Protein AF-A0AAD6WRF0-F1 (afdb_monomer)

Organism: NCBI:txid1745969

Nearest PDB structures (foldseek):
  1g73-assembly2_B  TM=2.962E-01  e=9.320E+00  Homo sapiens
  1qqe-assembly1_A  TM=2.814E-01  e=9.849E+00  Saccharomyces cerevisiae

Sequence (104 aa):
DDVIVLSETSAVLDVLFQYMYRQQQPNLQLVEFLVFAGLAEAAEKYVVYSALPAVMFRVMRYLASHPLQVLDYAARHSHKELANEAARSTLGLMLAEAVKNLSP

Solvent-accessible surface area (backbone atoms only — not comparable to full-atom values): 6019 Å² total; per-residue (Å²): 136,83,87,80,85,72,93,68,53,69,72,22,48,58,56,51,48,30,51,72,45,102,59,75,69,75,68,65,90,78,47,53,68,70,46,44,52,48,31,47,54,50,28,62,76,68,60,38,72,75,38,43,66,63,44,50,58,52,49,60,67,36,34,87,82,40,13,61,64,39,21,54,52,20,57,77,72,66,36,58,70,56,21,55,51,16,49,54,47,38,53,52,51,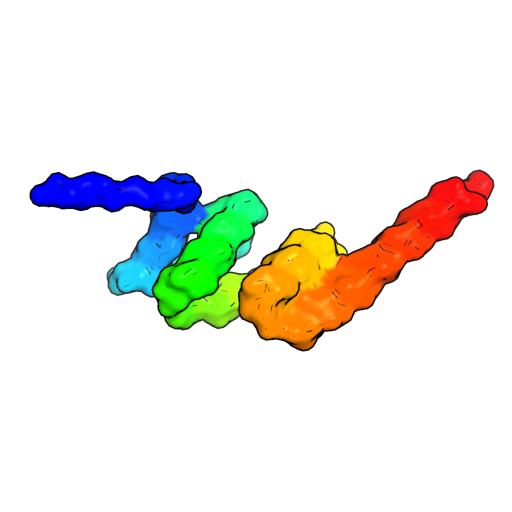54,50,53,52,51,53,58,73,70,53,132

Mean predicted aligned error: 4.11 Å

Foldseek 3Di:
DDDDDDPADPLLVVLLVLQVDPHDHDDCVPPDPVSLLSVQVVCLVVVSVSCNVVSVVVLLVCLQVCLVSSLVSCVVSVVVVSNVSSVVNVVVVVVVVVVVVVDD

Secondary structure (DSSP, 8-state):
---PPPSS-HHHHHHHHHHHSSSPPP-GGGS-HHHHHHHHHHHHHTT-TTTHHHHHHHHHHHTTT-HHHHHHHHHHTT-HHHHHHHHHHHHHHHHHHHHHHH--

Radius of gyration: 16.54 Å; Cα contacts (8 Å, |Δi|>4): 79; chains: 1; bounding box: 52×26×46 Å

Structure (mmCIF, N/CA/C/O backbone):
data_AF-A0AAD6WRF0-F1
#
_entry.id   AF-A0AAD6WRF0-F1
#
loop_
_atom_site.group_PDB
_atom_site.id
_atom_site.type_symbol
_atom_site.label_atom_id
_atom_site.label_alt_id
_atom_site.label_comp_id
_atom_site.label_asym_id
_atom_site.label_entity_id
_atom_site.label_seq_id
_atom_site.pdbx_PDB_ins_code
_atom_site.Cartn_x
_atom_site.Cartn_y
_atom_site.Cartn_z
_atom_site.occupancy
_atom_site.B_iso_or_equiv
_atom_site.auth_seq_id
_atom_site.auth_comp_id
_atom_site.auth_asym_id
_atom_site.auth_atom_id
_atom_site.pdbx_PDB_model_num
ATOM 1 N N . ASP A 1 1 ? -29.273 -5.614 15.390 1.00 65.19 1 ASP A N 1
ATOM 2 C CA . ASP A 1 1 ? -27.868 -5.861 15.038 1.00 65.19 1 ASP A CA 1
ATOM 3 C C . ASP A 1 1 ? -27.791 -6.475 13.664 1.00 65.19 1 ASP A C 1
ATOM 5 O O . ASP A 1 1 ? -28.137 -7.638 13.497 1.00 65.19 1 ASP A O 1
ATOM 9 N N . ASP A 1 2 ? -27.392 -5.665 12.689 1.00 83.31 2 ASP A N 1
ATOM 10 C CA . ASP A 1 2 ? -27.092 -6.142 11.344 1.00 83.31 2 ASP A CA 1
ATOM 11 C C . ASP A 1 2 ? -25.607 -6.506 11.286 1.00 83.31 2 ASP A C 1
ATOM 13 O O . ASP A 1 2 ? -24.739 -5.691 11.607 1.00 83.31 2 ASP A O 1
ATOM 17 N N . VAL A 1 3 ? -25.307 -7.750 10.911 1.00 87.31 3 VAL A N 1
ATOM 18 C CA . VAL A 1 3 ? -23.926 -8.209 10.731 1.00 87.31 3 VAL A CA 1
ATOM 19 C C . VAL A 1 3 ? -23.401 -7.650 9.412 1.00 87.31 3 VAL A C 1
ATOM 21 O O . VAL A 1 3 ? -23.862 -8.042 8.340 1.00 87.31 3 VAL A O 1
ATOM 24 N N . ILE A 1 4 ? -22.422 -6.748 9.483 1.00 87.00 4 ILE A N 1
ATOM 25 C CA . ILE A 1 4 ? -21.733 -6.219 8.302 1.00 87.00 4 ILE A CA 1
ATOM 26 C C . ILE A 1 4 ? -20.537 -7.120 7.987 1.00 87.00 4 ILE A C 1
ATOM 28 O O . ILE A 1 4 ? -19.631 -7.274 8.806 1.00 87.00 4 ILE A O 1
ATOM 32 N N . VAL A 1 5 ? -20.526 -7.700 6.787 1.00 90.69 5 VAL A N 1
ATOM 33 C CA . VAL A 1 5 ? -19.398 -8.493 6.285 1.00 90.69 5 VAL A CA 1
ATOM 34 C C . VAL A 1 5 ? -18.400 -7.565 5.600 1.00 90.69 5 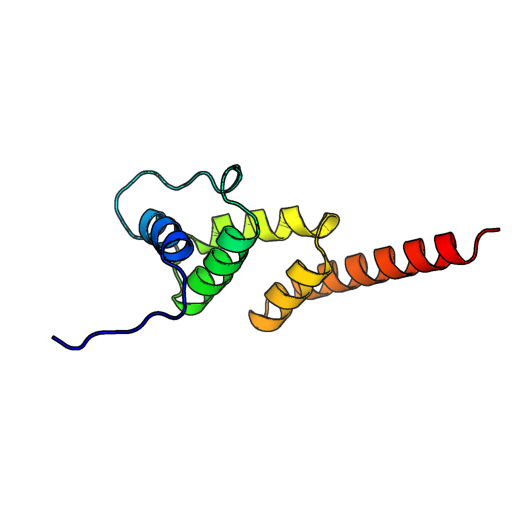VAL A C 1
ATOM 36 O O . VAL A 1 5 ? -18.747 -6.864 4.649 1.00 90.69 5 VAL A O 1
ATOM 39 N N . LEU A 1 6 ? -17.158 -7.574 6.078 1.00 93.88 6 LEU A N 1
ATOM 40 C CA . LEU A 1 6 ? -16.048 -6.839 5.478 1.00 93.88 6 LEU A CA 1
ATOM 41 C C . LEU A 1 6 ? -15.261 -7.757 4.539 1.00 93.88 6 LEU A C 1
ATOM 43 O O . LEU A 1 6 ? -15.074 -8.939 4.822 1.00 93.88 6 LEU A O 1
ATOM 47 N N . SER A 1 7 ? -14.821 -7.211 3.406 1.00 94.69 7 SER A N 1
ATOM 48 C CA . SER A 1 7 ? -14.016 -7.936 2.414 1.00 94.69 7 SER A CA 1
ATOM 49 C C . SER A 1 7 ? -12.551 -8.072 2.830 1.00 94.69 7 SER A C 1
ATOM 51 O O . SER A 1 7 ? -11.822 -8.900 2.291 1.00 94.69 7 SER A O 1
ATOM 53 N N . GLU A 1 8 ? -12.105 -7.223 3.751 1.00 97.56 8 GLU A N 1
ATOM 54 C CA . GLU A 1 8 ? -10.738 -7.193 4.241 1.00 97.56 8 GLU A CA 1
ATOM 55 C C . GLU A 1 8 ? -10.484 -8.316 5.258 1.00 97.56 8 GLU A C 1
ATOM 57 O O . GLU A 1 8 ? -11.356 -8.695 6.039 1.00 97.56 8 GLU A O 1
ATOM 62 N N . THR A 1 9 ? -9.256 -8.836 5.279 1.00 97.81 9 THR A N 1
ATOM 63 C CA . THR A 1 9 ? -8.844 -9.806 6.304 1.00 97.81 9 THR A CA 1
ATOM 64 C C . THR A 1 9 ? -8.725 -9.136 7.673 1.00 97.81 9 THR A C 1
ATOM 66 O O . THR A 1 9 ? -8.489 -7.929 7.761 1.00 97.81 9 THR A O 1
ATOM 69 N N . SER A 1 10 ? -8.805 -9.922 8.753 1.00 97.25 10 SER A N 1
ATOM 70 C CA . SER A 1 10 ? -8.611 -9.397 10.112 1.00 97.25 10 SER A CA 1
ATOM 71 C C . SER A 1 10 ? -7.269 -8.678 10.261 1.00 97.25 10 SER A C 1
ATOM 73 O O . SER A 1 10 ? -7.236 -7.570 10.772 1.00 97.25 10 SER A O 1
ATOM 75 N N . ALA A 1 11 ? -6.186 -9.234 9.707 1.00 98.19 11 ALA A N 1
ATOM 76 C CA . ALA A 1 11 ? -4.859 -8.622 9.764 1.00 98.19 11 ALA A CA 1
ATOM 77 C C . ALA A 1 11 ? -4.802 -7.236 9.093 1.00 98.19 11 ALA A C 1
ATOM 79 O O . ALA A 1 11 ? -4.120 -6.340 9.582 1.00 98.19 11 ALA A O 1
ATOM 80 N N . VAL A 1 12 ? -5.525 -7.037 7.984 1.00 98.50 12 VAL A N 1
ATOM 81 C CA . VAL A 1 12 ? -5.634 -5.721 7.329 1.00 98.50 12 VAL A CA 1
ATOM 82 C C . VAL A 1 12 ? -6.398 -4.742 8.220 1.00 98.50 12 VAL A C 1
ATOM 84 O O . VAL A 1 12 ? -5.949 -3.612 8.428 1.00 98.50 12 VAL A O 1
ATOM 87 N N . LEU A 1 13 ? -7.533 -5.183 8.766 1.00 97.94 13 LEU A N 1
ATOM 88 C CA . LEU A 1 13 ?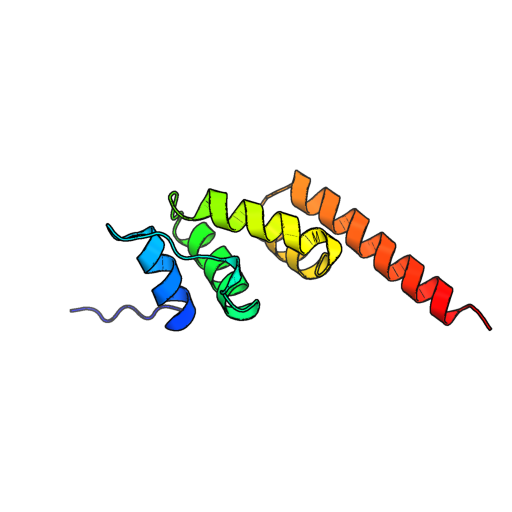 -8.379 -4.363 9.630 1.00 97.94 13 LEU A CA 1
ATOM 89 C C . LEU A 1 13 ? -7.670 -3.983 10.932 1.00 97.94 13 LEU A C 1
ATOM 91 O O . LEU A 1 13 ? -7.764 -2.834 11.350 1.00 97.94 13 LEU A O 1
ATOM 95 N N . ASP A 1 14 ? -6.888 -4.887 11.519 1.00 97.44 14 ASP A N 1
ATOM 96 C CA . ASP A 1 14 ? -6.109 -4.631 12.733 1.00 97.44 14 ASP A CA 1
ATOM 97 C C . ASP A 1 14 ? -5.111 -3.483 12.539 1.00 97.44 14 ASP A C 1
ATOM 99 O O . ASP A 1 14 ? -4.914 -2.657 13.435 1.00 97.44 14 ASP A O 1
ATOM 103 N N . VAL A 1 15 ? -4.486 -3.386 11.360 1.00 98.25 15 VAL A N 1
ATOM 104 C CA . VAL A 1 15 ? -3.574 -2.278 11.043 1.00 98.25 15 VAL A CA 1
ATOM 105 C C . VAL A 1 15 ? -4.354 -1.001 10.726 1.00 98.25 15 VAL A C 1
ATOM 107 O O . VAL A 1 15 ? -3.983 0.072 11.202 1.00 98.25 15 VAL A O 1
ATOM 110 N N . LEU A 1 16 ? -5.460 -1.090 9.981 1.00 98.19 16 LEU A N 1
ATOM 111 C CA . LEU A 1 16 ? -6.304 0.068 9.667 1.00 98.19 16 LEU A CA 1
ATOM 112 C C . LEU A 1 16 ? -6.873 0.710 10.942 1.00 98.19 16 LEU A C 1
ATOM 114 O O . LEU A 1 16 ? -6.841 1.928 11.109 1.00 98.19 16 LEU A O 1
ATOM 118 N N . PHE A 1 17 ? -7.328 -0.108 11.888 1.00 97.00 17 PHE A N 1
ATOM 119 C CA . PHE A 1 17 ? -7.852 0.343 13.172 1.00 97.00 17 PHE A CA 1
ATOM 120 C C . PHE A 1 17 ? -6.785 0.988 14.063 1.00 97.00 17 PHE A C 1
ATOM 122 O O . PHE A 1 17 ? -7.108 1.887 14.843 1.00 97.00 17 PHE A O 1
ATOM 129 N N . GLN A 1 18 ? -5.505 0.637 13.909 1.00 97.56 18 GLN A N 1
ATOM 130 C CA . GLN A 1 18 ? -4.413 1.384 14.546 1.00 97.56 18 GLN A CA 1
ATOM 131 C C . GLN A 1 18 ? -4.322 2.836 14.081 1.00 97.56 18 GLN A C 1
ATOM 133 O O . GLN A 1 18 ? -4.037 3.708 14.899 1.00 97.56 18 GLN A O 1
ATOM 138 N N . TYR A 1 19 ? -4.685 3.118 12.830 1.00 97.56 19 TYR A N 1
ATOM 139 C CA . TYR A 1 19 ? -4.785 4.487 12.328 1.00 97.56 19 TYR A CA 1
ATOM 140 C C . TYR A 1 19 ? -6.045 5.233 12.778 1.00 97.56 19 TYR A C 1
ATOM 142 O O . TYR A 1 19 ? -6.027 6.466 12.834 1.00 97.56 19 TYR A O 1
ATOM 150 N N . MET A 1 20 ? -7.135 4.521 13.073 1.00 96.56 20 MET A N 1
ATOM 151 C CA . MET A 1 20 ? -8.437 5.122 13.398 1.00 96.56 20 MET A CA 1
ATOM 152 C C . MET A 1 20 ? -8.620 5.406 14.893 1.00 96.56 20 MET A C 1
ATOM 154 O O . MET A 1 20 ? -9.324 6.347 15.262 1.00 96.56 20 MET A O 1
ATOM 158 N N . TYR A 1 21 ? -7.997 4.610 15.762 1.00 96.12 21 TYR A N 1
ATOM 159 C CA . TYR A 1 21 ? -8.106 4.773 17.209 1.00 96.12 21 TYR A CA 1
ATOM 160 C C . TYR A 1 21 ? -6.992 5.646 17.796 1.00 96.12 21 TYR A C 1
ATOM 162 O O . TYR A 1 21 ? -5.949 5.877 17.188 1.00 96.12 21 TYR A O 1
ATOM 170 N N . ARG A 1 22 ? -7.208 6.136 19.025 1.00 94.12 22 ARG A N 1
ATOM 171 C CA . ARG A 1 22 ? -6.221 6.928 19.778 1.00 94.12 22 ARG A CA 1
ATOM 172 C C . ARG A 1 22 ? -5.124 6.035 20.353 1.00 94.12 22 ARG A C 1
ATOM 174 O O . ARG A 1 22 ? -5.071 5.802 21.557 1.00 94.12 22 ARG A O 1
ATOM 181 N N . GLN A 1 23 ? -4.262 5.542 19.480 1.00 93.50 23 GLN A N 1
ATOM 182 C CA . GLN A 1 23 ? -3.117 4.722 19.844 1.00 93.50 23 GLN A CA 1
ATOM 183 C C . GLN A 1 23 ? -1.889 5.073 19.007 1.00 93.50 23 GLN A C 1
ATOM 185 O O . GLN A 1 23 ? -1.932 5.944 18.134 1.00 93.50 23 GLN A O 1
ATOM 190 N N . GLN A 1 24 ? -0.767 4.430 19.323 1.00 93.69 24 GLN A N 1
ATOM 191 C CA . GLN A 1 24 ? 0.454 4.594 18.552 1.00 93.69 24 GLN A CA 1
ATOM 192 C C . GLN A 1 24 ? 0.251 4.062 17.130 1.00 93.69 24 GLN A C 1
ATOM 194 O O . GLN A 1 24 ? -0.291 2.977 16.934 1.00 93.69 24 GLN A O 1
ATOM 199 N N . GLN A 1 25 ? 0.715 4.835 16.149 1.00 94.44 25 GLN A N 1
ATOM 200 C CA . GLN A 1 25 ? 0.631 4.455 14.745 1.00 94.44 25 GLN A CA 1
ATOM 201 C C . GLN A 1 25 ? 1.541 3.255 14.442 1.00 94.44 25 GLN A C 1
ATOM 203 O O . GLN A 1 25 ? 2.655 3.187 14.980 1.00 94.44 25 GLN A O 1
ATOM 208 N N . PRO A 1 26 ? 1.105 2.321 13.579 1.00 96.31 26 PRO A N 1
ATOM 209 C CA . PRO A 1 26 ? 1.855 1.110 13.304 1.00 96.31 26 PRO A CA 1
ATOM 210 C C . PRO A 1 26 ? 3.136 1.435 12.535 1.00 96.31 26 PRO A C 1
ATOM 212 O O . PRO A 1 26 ? 3.178 2.314 11.669 1.00 96.31 26 PRO A O 1
ATOM 215 N N . ASN A 1 27 ? 4.197 0.675 12.800 1.00 95.69 27 ASN A N 1
ATOM 216 C CA . ASN A 1 27 ? 5.384 0.731 11.961 1.00 95.69 27 ASN A CA 1
ATOM 217 C C . ASN A 1 27 ? 5.146 -0.080 10.688 1.00 95.69 27 ASN A C 1
ATOM 219 O O . ASN A 1 27 ? 5.342 -1.297 10.674 1.00 95.69 27 ASN A O 1
ATOM 223 N N . LEU A 1 28 ? 4.786 0.607 9.601 1.00 96.25 28 LEU A N 1
ATOM 224 C CA . LEU A 1 28 ? 4.512 -0.063 8.335 1.00 96.25 28 LEU A CA 1
ATOM 225 C C . LEU A 1 28 ? 5.700 -0.886 7.825 1.00 96.25 28 LEU A C 1
ATOM 227 O O . LEU A 1 28 ? 5.454 -1.862 7.137 1.00 96.25 28 LEU A O 1
ATOM 231 N N . GLN A 1 29 ? 6.956 -0.583 8.195 1.00 93.69 29 GLN A N 1
ATOM 232 C CA . GLN A 1 29 ? 8.137 -1.384 7.814 1.00 93.69 29 GLN A CA 1
ATOM 233 C C . GLN A 1 29 ? 8.064 -2.847 8.234 1.00 93.69 29 GLN A C 1
ATOM 235 O O . GLN A 1 29 ? 8.612 -3.690 7.530 1.00 93.69 29 GLN A O 1
ATOM 240 N N . LEU A 1 30 ? 7.343 -3.139 9.313 1.00 95.56 30 LEU A N 1
ATOM 241 C CA . LEU A 1 30 ? 7.166 -4.486 9.843 1.00 95.56 30 LEU A CA 1
ATOM 242 C C . LEU A 1 30 ? 5.925 -5.192 9.279 1.00 95.56 30 LEU A C 1
ATOM 244 O O . LEU A 1 30 ? 5.698 -6.357 9.583 1.00 95.56 30 LEU A O 1
ATOM 248 N N . VAL A 1 31 ? 5.117 -4.498 8.473 1.00 96.69 31 VAL A N 1
ATOM 249 C CA . VAL A 1 31 ? 3.909 -5.062 7.869 1.00 96.69 31 VAL A CA 1
ATOM 250 C C . VAL A 1 31 ? 4.288 -5.804 6.591 1.00 96.69 31 VAL A C 1
ATOM 252 O O . VAL A 1 31 ? 4.888 -5.224 5.675 1.00 96.69 31 VAL A O 1
ATOM 255 N N . GLU A 1 32 ? 3.918 -7.083 6.534 1.00 95.50 32 GLU A N 1
ATOM 256 C CA . GLU A 1 32 ? 4.108 -7.936 5.362 1.00 95.50 32 GLU A CA 1
ATOM 257 C C . GLU A 1 32 ? 3.440 -7.345 4.118 1.00 95.50 32 GLU A C 1
ATOM 259 O O . GLU A 1 32 ? 2.407 -6.680 4.198 1.00 95.50 32 GLU A O 1
ATOM 264 N N . PHE A 1 33 ? 4.015 -7.618 2.946 1.00 92.62 33 PHE A N 1
ATOM 265 C CA . PHE A 1 33 ? 3.586 -6.999 1.692 1.00 92.62 33 PHE A CA 1
ATOM 266 C C . PHE A 1 33 ? 2.092 -7.197 1.393 1.00 92.62 33 PHE A C 1
ATOM 268 O O . PHE A 1 33 ? 1.417 -6.232 1.050 1.00 92.62 33 PHE A O 1
ATOM 275 N N . LEU A 1 34 ? 1.556 -8.413 1.565 1.00 94.69 34 LEU A N 1
ATOM 276 C CA . LEU A 1 34 ? 0.143 -8.699 1.277 1.00 94.69 34 LEU A CA 1
ATOM 277 C C . LEU A 1 34 ? -0.808 -7.971 2.236 1.00 94.69 34 LEU A C 1
ATOM 279 O O . LEU A 1 34 ? -1.828 -7.436 1.803 1.00 94.69 34 LEU A O 1
ATOM 283 N N . VAL A 1 35 ? -0.453 -7.895 3.522 1.00 97.94 35 VAL A N 1
ATOM 284 C CA . VAL A 1 35 ? -1.225 -7.134 4.517 1.00 97.94 35 VAL A CA 1
ATOM 285 C C . VAL A 1 35 ? -1.150 -5.642 4.206 1.00 97.94 35 VAL A C 1
ATOM 287 O O . VAL A 1 35 ? -2.162 -4.950 4.252 1.00 97.94 35 VAL A O 1
ATOM 290 N N .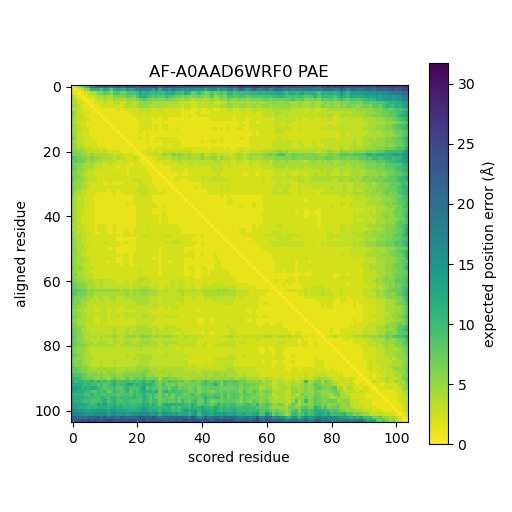 PHE A 1 36 ? 0.027 -5.142 3.827 1.00 97.69 36 PHE A N 1
ATOM 291 C CA . PHE A 1 36 ? 0.202 -3.750 3.432 1.00 97.69 36 PHE A CA 1
ATOM 292 C C . PHE A 1 36 ? -0.598 -3.395 2.171 1.00 97.69 36 PHE A C 1
ATOM 294 O O . PHE A 1 36 ? -1.226 -2.341 2.139 1.00 97.69 36 PHE A O 1
ATOM 301 N N . ALA A 1 37 ? -0.612 -4.260 1.155 1.00 96.00 37 ALA A N 1
ATOM 302 C CA . ALA A 1 37 ? -1.404 -4.044 -0.052 1.00 96.00 37 ALA A CA 1
ATOM 303 C C . ALA A 1 37 ? -2.899 -3.948 0.289 1.00 96.00 37 ALA A C 1
ATOM 305 O O . ALA A 1 37 ? -3.557 -2.993 -0.111 1.00 96.00 37 ALA A O 1
ATOM 306 N N . GLY A 1 38 ? -3.415 -4.869 1.111 1.00 97.75 38 GLY A N 1
ATOM 307 C CA . GLY A 1 38 ? -4.796 -4.804 1.594 1.00 97.75 38 GLY A CA 1
ATOM 308 C C . GLY A 1 38 ? -5.086 -3.562 2.446 1.00 97.75 38 GLY A C 1
ATOM 309 O O . GLY A 1 38 ? -6.149 -2.962 2.310 1.00 97.75 38 GLY A O 1
ATOM 310 N N . LEU A 1 39 ? -4.136 -3.132 3.282 1.00 98.31 39 LEU A N 1
ATOM 311 C CA . LEU A 1 39 ? -4.238 -1.880 4.037 1.00 98.31 39 LEU A CA 1
ATOM 312 C C . LEU A 1 39 ? -4.332 -0.673 3.106 1.00 98.31 39 LEU A C 1
ATOM 314 O O . LEU A 1 39 ? -5.136 0.216 3.367 1.00 98.31 39 LEU A O 1
ATOM 318 N N . ALA A 1 40 ? -3.522 -0.630 2.048 1.00 97.88 40 ALA A N 1
ATOM 319 C CA . ALA A 1 40 ? -3.531 0.471 1.099 1.00 97.88 40 ALA A CA 1
ATOM 320 C C . ALA A 1 40 ? -4.892 0.586 0.399 1.00 97.88 40 ALA A C 1
ATOM 322 O O . ALA A 1 40 ? -5.476 1.666 0.365 1.00 97.88 40 ALA A O 1
ATOM 323 N N . GLU A 1 41 ? -5.445 -0.545 -0.046 1.00 97.94 41 GLU A N 1
ATOM 324 C CA . GLU A 1 41 ? -6.801 -0.620 -0.599 1.00 97.94 41 GLU A CA 1
ATOM 325 C C . GLU A 1 41 ? -7.867 -0.143 0.386 1.00 97.94 41 GLU A C 1
ATOM 327 O O . GLU A 1 41 ? -8.730 0.662 0.038 1.00 97.94 41 GLU A O 1
ATOM 332 N N . ALA A 1 42 ? -7.806 -0.619 1.629 1.00 98.06 42 ALA A N 1
ATOM 333 C CA . ALA A 1 42 ? -8.784 -0.271 2.649 1.00 98.06 42 ALA A CA 1
ATOM 334 C C . ALA A 1 42 ? -8.695 1.212 3.050 1.00 98.06 42 ALA A C 1
ATOM 336 O O . ALA A 1 42 ? -9.723 1.859 3.252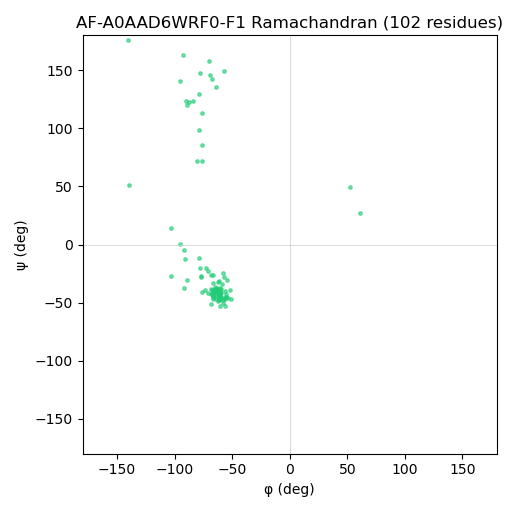 1.00 98.06 42 ALA A O 1
ATOM 337 N N . ALA A 1 43 ? -7.483 1.765 3.141 1.00 98.12 43 ALA A N 1
ATOM 338 C CA . ALA A 1 43 ? -7.257 3.167 3.477 1.00 98.12 43 ALA A CA 1
ATOM 339 C C . ALA A 1 43 ? -7.839 4.111 2.416 1.00 98.12 43 ALA A C 1
ATOM 341 O O . ALA A 1 43 ? -8.441 5.117 2.786 1.00 98.12 43 ALA A O 1
ATOM 342 N N . GLU A 1 44 ? -7.709 3.771 1.132 1.00 97.56 44 GLU A N 1
ATOM 343 C CA . GLU A 1 44 ? -8.340 4.495 0.020 1.00 97.56 44 GLU A CA 1
ATOM 344 C C . GLU A 1 44 ? -9.864 4.317 0.037 1.00 97.56 44 GLU A C 1
ATOM 346 O O . GLU A 1 44 ? -10.605 5.300 0.067 1.00 97.56 44 GLU A O 1
ATOM 351 N N . LYS A 1 45 ? -10.349 3.068 0.108 1.00 96.19 45 LYS A N 1
ATOM 352 C CA . LYS A 1 45 ? -11.784 2.725 0.097 1.00 96.19 45 LYS A CA 1
ATOM 353 C C . LYS A 1 45 ? -12.571 3.437 1.195 1.00 96.19 45 LYS A C 1
ATOM 355 O O . LYS A 1 45 ? -13.666 3.937 0.942 1.00 96.19 45 LYS A O 1
ATOM 360 N N . TYR A 1 46 ? -12.036 3.453 2.413 1.00 96.19 46 TYR A N 1
ATOM 361 C CA . TYR A 1 46 ? -12.684 4.064 3.576 1.00 96.19 46 TYR A CA 1
ATOM 362 C C . TYR A 1 46 ? -12.214 5.498 3.843 1.00 96.19 46 TYR A C 1
ATOM 364 O O . TYR A 1 46 ? -12.679 6.121 4.795 1.00 96.19 46 TYR A O 1
ATOM 372 N N . VAL A 1 47 ? -11.307 6.025 3.014 1.00 96.75 47 VAL A N 1
ATOM 373 C CA . VAL A 1 47 ? -10.751 7.380 3.122 1.00 96.75 47 VAL A CA 1
ATOM 374 C C . VAL A 1 47 ? -10.206 7.659 4.531 1.00 96.75 47 VAL A C 1
ATOM 376 O O . VAL A 1 47 ? -10.511 8.665 5.177 1.00 96.75 47 VAL A O 1
ATOM 379 N N . VAL A 1 48 ? -9.387 6.739 5.047 1.00 97.69 48 VAL A N 1
ATOM 380 C CA . VAL A 1 48 ? -8.774 6.873 6.377 1.00 97.69 48 VAL A CA 1
ATOM 381 C C . VAL A 1 48 ? -7.626 7.877 6.291 1.00 97.69 48 VAL A C 1
ATOM 383 O O . VAL A 1 48 ? -6.465 7.518 6.097 1.00 97.69 48 VAL A O 1
ATOM 386 N N . TYR A 1 49 ? -7.954 9.163 6.436 1.00 96.69 49 TYR A N 1
ATOM 387 C CA . TYR A 1 49 ? -7.015 10.278 6.260 1.00 96.69 49 TYR A CA 1
ATOM 388 C C . TYR A 1 49 ? -5.745 10.181 7.113 1.00 96.69 49 TYR A C 1
ATOM 390 O O . TYR A 1 49 ? -4.689 10.640 6.685 1.00 96.69 49 TYR A O 1
ATOM 398 N N . SER A 1 50 ? -5.819 9.570 8.298 1.00 96.75 50 SER A N 1
ATOM 399 C CA . SER A 1 50 ? -4.647 9.344 9.150 1.00 96.75 50 SER A CA 1
ATOM 400 C C . SER A 1 50 ? -3.665 8.319 8.568 1.00 96.75 50 SER A C 1
ATOM 402 O O . SER A 1 50 ? -2.473 8.399 8.861 1.00 96.75 50 SER A O 1
ATOM 404 N N . ALA A 1 51 ? -4.135 7.386 7.733 1.00 97.75 51 ALA A N 1
ATOM 405 C CA . ALA A 1 51 ? -3.330 6.334 7.114 1.00 97.75 51 ALA A CA 1
ATOM 406 C C . ALA A 1 51 ? -2.763 6.733 5.747 1.00 97.75 51 ALA A C 1
ATOM 408 O O . ALA A 1 51 ? -1.619 6.388 5.437 1.00 97.75 51 ALA A O 1
ATOM 409 N N . LEU A 1 52 ? -3.537 7.471 4.942 1.00 97.38 52 LEU A N 1
ATOM 410 C CA . LEU A 1 52 ? -3.227 7.745 3.532 1.00 97.38 52 LEU A CA 1
ATOM 411 C C . LEU A 1 52 ? -1.801 8.282 3.289 1.00 97.38 52 LEU A C 1
ATOM 413 O O . LEU A 1 52 ? -1.113 7.720 2.435 1.00 97.38 52 LEU A O 1
ATOM 417 N N . PRO A 1 53 ? -1.275 9.276 4.038 1.00 96.94 53 PRO A N 1
ATOM 418 C CA . PRO A 1 53 ? 0.086 9.765 3.805 1.00 96.94 53 PRO A CA 1
ATOM 419 C C . PRO A 1 53 ? 1.165 8.704 4.066 1.00 96.94 53 PRO A C 1
ATOM 421 O O . PRO A 1 53 ? 2.131 8.594 3.309 1.00 96.94 53 PRO A O 1
ATOM 424 N N . ALA A 1 54 ? 1.003 7.904 5.124 1.00 97.00 54 ALA A N 1
ATOM 425 C CA . ALA A 1 54 ? 1.964 6.868 5.499 1.00 97.00 54 ALA A CA 1
ATOM 426 C C . ALA A 1 54 ? 1.948 5.696 4.507 1.00 97.00 54 ALA A C 1
ATOM 428 O O . ALA A 1 54 ? 3.007 5.200 4.111 1.00 97.00 54 ALA A O 1
ATOM 429 N N . VAL A 1 55 ? 0.750 5.292 4.074 1.00 97.56 55 VAL A N 1
ATOM 430 C CA . VAL A 1 55 ? 0.553 4.290 3.024 1.00 97.56 55 VAL A CA 1
ATOM 431 C C . VAL A 1 55 ? 1.192 4.762 1.725 1.00 97.56 55 VAL A C 1
ATOM 433 O O . VAL A 1 55 ? 2.046 4.057 1.191 1.00 97.56 55 VAL A O 1
ATOM 436 N N . MET A 1 56 ? 0.858 5.968 1.259 1.00 97.12 56 MET A N 1
ATOM 437 C CA . MET A 1 56 ? 1.374 6.515 0.003 1.00 97.12 56 MET A CA 1
ATOM 438 C C . MET A 1 56 ? 2.904 6.567 -0.004 1.00 97.12 56 MET A C 1
ATOM 440 O O . MET A 1 56 ? 3.545 6.081 -0.935 1.00 97.12 56 MET A O 1
ATOM 444 N N . PHE A 1 57 ? 3.508 7.059 1.082 1.00 96.50 57 PHE A N 1
ATOM 445 C CA . PHE A 1 57 ? 4.963 7.079 1.224 1.00 96.50 57 PHE A CA 1
ATOM 446 C C . PHE A 1 57 ? 5.584 5.682 1.080 1.00 96.50 57 PHE A C 1
ATOM 448 O O . PHE A 1 57 ? 6.633 5.517 0.455 1.00 96.50 57 PHE A O 1
ATOM 455 N N . ARG A 1 58 ? 4.943 4.651 1.639 1.00 96.00 58 ARG A N 1
ATOM 456 C CA . ARG A 1 58 ? 5.419 3.269 1.522 1.00 96.00 58 ARG A CA 1
ATOM 457 C C . ARG A 1 58 ? 5.188 2.687 0.125 1.00 96.00 58 ARG A C 1
ATOM 459 O O . ARG A 1 58 ? 6.096 2.025 -0.370 1.00 96.00 58 ARG A O 1
ATOM 466 N N . VAL A 1 59 ? 4.058 2.970 -0.529 1.00 96.69 59 VAL A N 1
ATOM 467 C CA . VAL A 1 59 ? 3.806 2.577 -1.931 1.00 96.69 59 VAL A CA 1
ATOM 468 C C . VAL A 1 59 ? 4.912 3.117 -2.842 1.00 96.69 59 VAL A C 1
ATOM 470 O O . VAL A 1 59 ? 5.502 2.353 -3.603 1.00 96.69 59 VAL A O 1
ATOM 473 N N . MET A 1 60 ? 5.279 4.395 -2.704 1.00 95.75 60 MET A N 1
ATOM 474 C CA . MET A 1 60 ? 6.358 5.001 -3.498 1.00 95.75 60 MET A CA 1
ATOM 475 C C . MET A 1 60 ? 7.706 4.289 -3.305 1.00 95.75 60 MET A C 1
ATOM 477 O O . MET A 1 60 ? 8.473 4.141 -4.251 1.00 95.75 60 MET A O 1
ATOM 481 N N . ARG A 1 61 ? 8.001 3.773 -2.105 1.00 94.56 61 ARG A N 1
ATOM 482 C CA . ARG A 1 61 ? 9.233 2.999 -1.853 1.00 94.56 61 ARG A CA 1
ATOM 483 C C . ARG A 1 61 ? 9.224 1.617 -2.504 1.00 94.56 61 ARG A C 1
ATOM 485 O O . ARG A 1 61 ? 10.295 1.061 -2.746 1.00 94.56 61 ARG A O 1
ATOM 492 N N . TYR A 1 62 ? 8.050 1.064 -2.799 1.00 94.19 62 TYR A N 1
ATOM 493 C CA . TYR A 1 62 ? 7.931 -0.192 -3.536 1.00 94.19 62 TYR A CA 1
ATOM 494 C C . TYR A 1 62 ? 8.117 -0.028 -5.041 1.00 94.19 62 TYR A C 1
ATOM 496 O O . TYR A 1 62 ? 8.335 -1.027 -5.717 1.00 94.19 62 TYR A O 1
ATOM 504 N N . LEU A 1 63 ? 8.128 1.199 -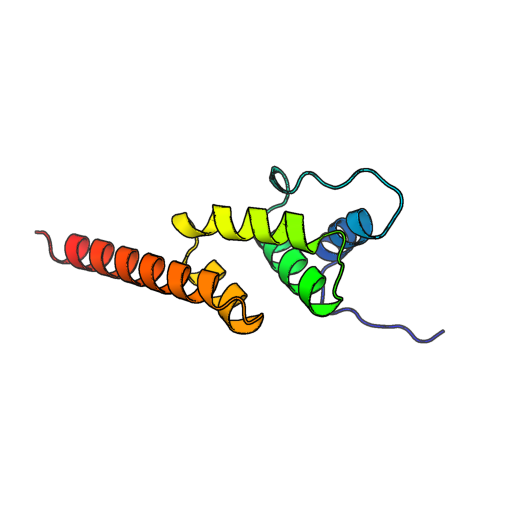5.564 1.00 93.81 63 LEU A N 1
ATOM 505 C CA . LEU A 1 63 ? 8.235 1.472 -6.996 1.00 93.81 63 LEU A CA 1
ATOM 506 C C . LEU A 1 63 ? 9.415 0.759 -7.675 1.00 93.81 63 LEU A C 1
ATOM 508 O O . LEU A 1 63 ? 9.278 0.266 -8.789 1.00 93.81 63 LEU A O 1
ATOM 512 N N . ALA A 1 64 ? 10.569 0.682 -7.010 1.00 89.94 64 ALA A N 1
ATOM 513 C CA . ALA A 1 64 ? 11.755 0.039 -7.576 1.00 89.94 64 ALA A CA 1
ATOM 514 C C . ALA A 1 64 ? 11.700 -1.499 -7.539 1.00 89.94 64 ALA A C 1
ATOM 516 O O . ALA A 1 64 ? 12.325 -2.151 -8.368 1.00 89.94 64 ALA A O 1
ATOM 517 N N . SER A 1 65 ? 10.988 -2.086 -6.573 1.00 91.62 65 SER A N 1
ATOM 518 C CA . SER A 1 65 ? 10.980 -3.542 -6.343 1.00 91.62 65 SER A CA 1
ATOM 519 C C . SER A 1 65 ? 9.719 -4.237 -6.858 1.00 91.62 65 SER A C 1
ATOM 521 O O . SER A 1 65 ? 9.770 -5.413 -7.194 1.00 91.62 65 SER A O 1
ATOM 523 N N . HIS A 1 66 ? 8.600 -3.517 -6.926 1.00 93.06 66 HIS A N 1
ATOM 524 C CA . HIS A 1 66 ? 7.277 -4.020 -7.295 1.00 93.06 66 HIS A CA 1
ATOM 525 C C . HIS A 1 66 ? 6.537 -3.016 -8.205 1.00 93.06 66 HIS A C 1
ATOM 527 O O . HIS A 1 66 ? 5.403 -2.629 -7.904 1.00 93.06 66 HIS A O 1
ATOM 533 N N . PRO A 1 67 ? 7.151 -2.530 -9.304 1.00 95.25 67 PRO A N 1
ATOM 534 C CA . PRO A 1 67 ? 6.562 -1.459 -10.110 1.00 95.25 67 PRO A CA 1
ATOM 535 C C . PRO A 1 67 ? 5.216 -1.833 -10.726 1.00 95.25 67 PRO A C 1
ATOM 537 O O . PRO A 1 67 ? 4.366 -0.961 -10.858 1.00 95.25 67 PRO A O 1
ATOM 540 N N . LEU A 1 68 ? 4.987 -3.110 -11.050 1.00 95.25 68 LEU A N 1
ATOM 541 C CA . LEU A 1 68 ? 3.716 -3.553 -11.620 1.00 95.25 68 LEU A CA 1
ATOM 542 C C . LEU A 1 68 ? 2.572 -3.459 -10.599 1.00 95.25 68 LEU A C 1
ATOM 544 O O . LEU A 1 68 ? 1.490 -2.983 -10.927 1.00 95.25 68 LEU A O 1
ATOM 548 N N . GLN A 1 69 ? 2.816 -3.864 -9.352 1.00 95.50 69 GLN A N 1
ATOM 549 C CA . GLN A 1 69 ? 1.833 -3.752 -8.272 1.00 95.50 69 GLN A CA 1
ATOM 550 C C . GLN A 1 69 ? 1.579 -2.286 -7.903 1.00 95.50 69 GLN A C 1
ATOM 552 O O . GLN A 1 69 ? 0.440 -1.901 -7.652 1.00 95.50 69 GLN A O 1
ATOM 557 N N . VAL A 1 70 ? 2.626 -1.453 -7.911 1.00 96.75 70 VAL A N 1
ATOM 558 C CA . VAL A 1 70 ? 2.486 -0.004 -7.703 1.00 96.75 70 VAL A CA 1
ATOM 559 C C . VAL A 1 70 ? 1.699 0.645 -8.846 1.00 96.75 70 VAL A C 1
ATOM 561 O O . VAL A 1 70 ? 0.863 1.506 -8.585 1.00 96.75 70 VAL A O 1
ATOM 564 N N . LEU A 1 71 ? 1.918 0.216 -10.093 1.00 97.31 71 LEU A N 1
ATOM 565 C CA . LEU A 1 71 ? 1.163 0.680 -11.256 1.00 97.31 71 LEU A CA 1
ATOM 566 C C . LEU A 1 71 ? -0.323 0.332 -11.137 1.00 97.31 71 LEU A C 1
ATOM 568 O O . LEU A 1 71 ? -1.156 1.214 -11.330 1.00 97.31 71 LEU A O 1
ATOM 572 N N . ASP A 1 72 ? -0.650 -0.919 -10.800 1.00 96.62 72 ASP A N 1
ATOM 573 C CA . ASP A 1 72 ? -2.036 -1.359 -10.598 1.00 96.62 72 ASP A CA 1
ATOM 574 C C . ASP A 1 72 ? -2.739 -0.527 -9.515 1.00 96.62 72 ASP A C 1
ATOM 576 O O . ASP A 1 72 ? -3.797 0.054 -9.765 1.00 96.62 72 ASP A O 1
ATOM 580 N N . TYR A 1 73 ? -2.109 -0.385 -8.344 1.00 97.06 73 TYR A N 1
ATOM 581 C CA . TYR A 1 73 ? -2.625 0.449 -7.259 1.00 97.06 73 TYR A CA 1
ATOM 582 C C . TYR A 1 73 ? -2.864 1.895 -7.721 1.00 97.06 73 TYR A C 1
ATOM 584 O O . TYR A 1 73 ? -3.959 2.438 -7.575 1.00 97.06 73 TYR A O 1
ATOM 592 N N . ALA A 1 74 ? -1.849 2.524 -8.319 1.00 97.12 74 ALA A N 1
ATOM 593 C CA . ALA A 1 74 ? -1.921 3.921 -8.724 1.00 97.12 74 ALA A CA 1
ATOM 594 C C . ALA A 1 74 ? -2.992 4.162 -9.798 1.00 97.12 74 ALA A C 1
ATOM 596 O O . ALA A 1 74 ? -3.682 5.182 -9.760 1.00 97.12 74 ALA A O 1
ATOM 597 N N . ALA A 1 75 ? -3.163 3.220 -10.729 1.00 96.81 75 ALA A N 1
ATOM 598 C CA . ALA A 1 75 ? -4.196 3.284 -11.752 1.00 96.81 75 ALA A CA 1
ATOM 599 C C . ALA A 1 75 ? -5.605 3.170 -11.152 1.00 96.81 75 ALA A C 1
ATOM 601 O O . ALA A 1 75 ? -6.476 3.969 -11.499 1.00 96.81 75 ALA A O 1
ATOM 602 N N . ARG A 1 76 ? -5.827 2.227 -10.224 1.00 96.25 76 ARG A N 1
ATOM 603 C CA . ARG A 1 76 ? -7.142 2.013 -9.593 1.00 96.25 76 ARG A CA 1
ATOM 604 C C . ARG A 1 76 ? -7.579 3.183 -8.709 1.00 96.25 76 ARG A C 1
ATOM 606 O O . ARG A 1 76 ? -8.764 3.506 -8.692 1.00 96.25 76 ARG A O 1
ATOM 613 N N . HIS A 1 77 ? -6.634 3.867 -8.064 1.00 95.88 77 HIS A N 1
ATOM 614 C CA . HIS A 1 77 ? -6.908 4.993 -7.154 1.00 95.88 77 HIS A CA 1
ATOM 615 C C . HIS A 1 77 ? -6.630 6.375 -7.767 1.00 95.88 77 HIS A C 1
ATOM 617 O O . HIS A 1 77 ? -6.610 7.382 -7.070 1.00 95.88 77 HIS A O 1
ATOM 623 N N . SER A 1 78 ? -6.457 6.454 -9.091 1.00 94.00 78 SER A N 1
ATOM 624 C CA . SER A 1 78 ? -6.280 7.713 -9.838 1.00 94.00 78 SER A CA 1
ATOM 625 C C . SER A 1 78 ? -5.042 8.550 -9.456 1.00 94.00 78 SER A C 1
ATOM 627 O O . SER A 1 78 ? -5.007 9.762 -9.694 1.00 94.00 78 SER A O 1
ATOM 629 N N . HIS A 1 79 ? -3.978 7.915 -8.958 1.00 95.69 79 HIS A N 1
ATOM 630 C CA . HIS A 1 79 ? -2.684 8.551 -8.674 1.00 95.69 79 HIS A CA 1
ATOM 631 C C . HIS A 1 79 ? -1.850 8.694 -9.950 1.00 95.69 79 HIS A C 1
ATOM 633 O O . HIS A 1 79 ? -0.874 7.979 -10.161 1.00 95.69 79 HIS A O 1
ATOM 639 N N . LYS A 1 80 ? -2.251 9.616 -10.832 1.00 96.31 80 LYS A N 1
ATOM 640 C CA . LYS A 1 80 ? -1.727 9.734 -12.209 1.00 96.31 80 LYS A CA 1
ATOM 641 C C . LYS A 1 80 ? -0.205 9.846 -12.302 1.00 96.31 80 LYS A C 1
ATOM 643 O O . LYS A 1 80 ? 0.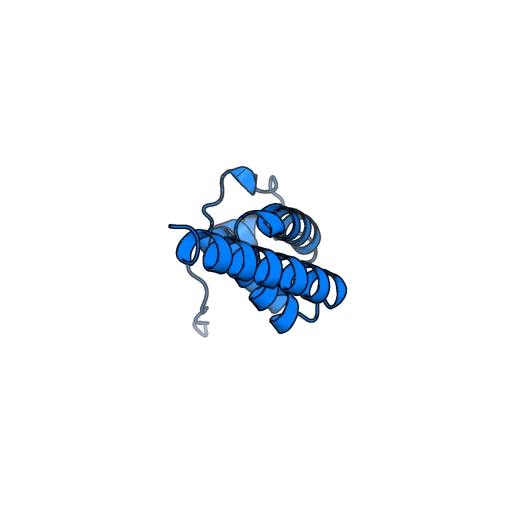401 9.153 -13.114 1.00 96.31 80 LYS A O 1
ATOM 648 N N . GLU A 1 81 ? 0.416 10.690 -11.481 1.00 96.25 81 GLU A N 1
ATOM 649 C CA . GLU A 1 81 ? 1.873 10.877 -11.527 1.00 96.25 81 GLU A CA 1
ATOM 650 C C . GLU A 1 81 ? 2.620 9.608 -11.112 1.00 96.25 81 GLU A C 1
ATOM 652 O O . GLU A 1 81 ? 3.548 9.178 -11.800 1.00 96.25 81 GLU A O 1
ATOM 657 N N . LEU A 1 82 ? 2.145 8.948 -10.053 1.00 96.56 82 LEU A N 1
ATOM 658 C CA . LEU A 1 82 ? 2.695 7.675 -9.603 1.00 96.56 82 LEU A CA 1
ATOM 659 C C . LEU A 1 82 ? 2.473 6.570 -10.643 1.00 96.56 82 LEU A C 1
ATOM 661 O O . LEU A 1 82 ? 3.383 5.790 -10.903 1.00 96.56 82 LEU A O 1
ATOM 665 N N . ALA A 1 83 ? 1.300 6.522 -11.278 1.00 97.31 83 ALA A N 1
ATOM 666 C CA . ALA A 1 83 ? 1.009 5.565 -12.342 1.00 97.31 83 ALA A CA 1
ATOM 667 C C . ALA A 1 83 ? 1.954 5.763 -13.537 1.00 97.31 83 ALA A C 1
ATOM 669 O O . ALA A 1 83 ? 2.528 4.800 -14.039 1.00 97.31 83 ALA A O 1
ATOM 670 N N . ASN A 1 84 ? 2.190 7.009 -13.956 1.00 96.94 84 ASN A N 1
ATOM 671 C CA . ASN A 1 84 ? 3.137 7.322 -15.026 1.00 96.94 84 ASN A CA 1
ATOM 672 C C . ASN A 1 84 ? 4.565 6.888 -14.671 1.00 96.94 84 ASN A C 1
ATOM 674 O O . ASN A 1 84 ? 5.288 6.354 -15.515 1.00 96.94 84 ASN A O 1
ATOM 678 N N . GLU A 1 85 ? 4.988 7.120 -13.431 1.00 96.31 85 GLU A N 1
ATOM 679 C CA . GLU A 1 85 ? 6.304 6.706 -12.950 1.00 96.31 85 GLU A CA 1
ATOM 680 C C . GLU A 1 85 ? 6.444 5.179 -12.891 1.00 96.31 85 GLU A C 1
ATOM 682 O O . GLU A 1 85 ? 7.417 4.618 -13.404 1.00 96.31 85 GLU A O 1
ATOM 687 N N . ALA A 1 86 ? 5.433 4.495 -12.360 1.00 96.75 86 ALA A N 1
ATOM 688 C CA . ALA A 1 86 ? 5.378 3.041 -12.271 1.00 96.75 86 ALA A CA 1
ATOM 689 C C . ALA A 1 86 ? 5.317 2.362 -13.643 1.00 96.75 86 ALA A C 1
ATOM 691 O O . ALA A 1 86 ? 5.973 1.338 -13.849 1.00 96.75 86 ALA A O 1
ATOM 692 N N . ALA A 1 87 ? 4.622 2.959 -14.614 1.00 95.88 87 ALA A N 1
ATOM 693 C CA . ALA A 1 87 ? 4.602 2.482 -15.992 1.00 95.88 87 ALA A CA 1
ATOM 694 C C . ALA A 1 87 ? 6.004 2.517 -16.619 1.00 95.88 87 ALA A C 1
ATOM 696 O O . ALA A 1 87 ? 6.447 1.518 -17.188 1.00 95.88 87 ALA A O 1
ATOM 697 N N . ARG A 1 88 ? 6.744 3.626 -16.456 1.00 94.75 88 ARG A N 1
ATOM 698 C CA . ARG A 1 88 ? 8.135 3.730 -16.936 1.00 94.75 88 ARG A CA 1
ATOM 699 C C . ARG A 1 88 ? 9.040 2.684 -16.288 1.00 94.75 88 ARG A C 1
ATOM 701 O O . ARG A 1 88 ? 9.806 2.031 -16.993 1.00 94.75 88 ARG A O 1
ATOM 708 N N . SER A 1 89 ? 8.927 2.508 -14.971 1.00 93.62 89 SER A N 1
ATOM 709 C CA . SER A 1 89 ? 9.706 1.511 -14.224 1.00 93.62 89 SER A CA 1
ATOM 710 C C . SER A 1 89 ? 9.411 0.082 -14.708 1.00 93.62 89 SER A C 1
ATOM 712 O O . SER A 1 89 ? 10.331 -0.685 -14.990 1.00 93.62 89 SER A O 1
ATOM 714 N N . THR A 1 90 ? 8.132 -0.249 -14.916 1.00 93.06 90 THR A N 1
ATOM 715 C CA . THR A 1 90 ? 7.693 -1.568 -15.407 1.00 93.06 90 THR A CA 1
ATOM 716 C C . THR A 1 90 ? 8.254 -1.878 -16.796 1.00 93.06 90 THR A C 1
ATOM 718 O O . THR A 1 90 ? 8.815 -2.953 -17.008 1.00 93.06 90 THR A O 1
ATOM 721 N N . LEU A 1 91 ? 8.160 -0.929 -17.735 1.00 91.25 91 LEU A N 1
ATOM 722 C CA . LEU A 1 91 ? 8.708 -1.090 -19.087 1.00 91.25 91 LEU A CA 1
ATOM 723 C C . LEU A 1 91 ? 10.232 -1.266 -19.072 1.00 91.25 91 LEU A C 1
ATOM 725 O O . LEU A 1 91 ? 10.763 -2.091 -19.814 1.00 91.25 91 LEU A O 1
ATOM 729 N N . GLY A 1 92 ? 10.929 -0.519 -18.210 1.00 89.19 92 GLY A N 1
ATOM 730 C CA . GLY A 1 92 ? 12.375 -0.642 -18.034 1.00 89.19 92 GLY A CA 1
ATOM 731 C C . GLY A 1 92 ? 12.799 -2.038 -17.571 1.00 89.19 92 GLY A C 1
ATOM 732 O O . GLY A 1 92 ? 13.737 -2.603 -18.134 1.00 89.19 92 GLY A O 1
ATOM 733 N N . LEU A 1 93 ? 12.083 -2.622 -16.601 1.00 86.06 93 LEU A N 1
ATOM 734 C CA . LEU A 1 93 ? 12.346 -3.989 -16.137 1.00 86.06 93 LEU A CA 1
ATOM 735 C C . LEU A 1 93 ? 12.105 -5.030 -17.233 1.00 86.06 93 LEU A C 1
ATOM 737 O O . LEU A 1 93 ? 12.969 -5.872 -17.463 1.00 86.06 93 LEU A O 1
ATOM 741 N N . MET A 1 94 ? 10.976 -4.942 -17.942 1.00 88.06 94 MET A N 1
ATOM 742 C CA . MET A 1 94 ? 10.657 -5.872 -19.032 1.00 88.06 94 MET A CA 1
ATOM 743 C C . MET A 1 94 ? 11.705 -5.825 -20.150 1.00 88.06 94 MET A C 1
ATOM 745 O O . MET A 1 94 ? 12.102 -6.865 -20.672 1.00 88.06 94 MET A O 1
ATOM 749 N N . LEU A 1 95 ? 12.191 -4.629 -20.503 1.00 89.44 95 LEU A N 1
ATOM 750 C CA . LEU A 1 95 ? 13.241 -4.472 -21.508 1.00 89.44 95 LEU A CA 1
ATOM 751 C C . LEU A 1 95 ? 14.571 -5.068 -21.035 1.00 89.44 95 LEU A C 1
ATOM 753 O O . LEU A 1 95 ? 15.229 -5.773 -21.798 1.00 89.44 95 LEU A O 1
ATOM 757 N N . ALA A 1 96 ? 14.964 -4.809 -19.786 1.00 87.44 96 ALA A N 1
ATOM 758 C CA . ALA A 1 96 ? 16.186 -5.369 -19.213 1.00 87.44 96 ALA A CA 1
ATOM 759 C C . ALA A 1 96 ? 16.147 -6.906 -19.182 1.00 87.44 96 ALA A C 1
ATOM 761 O O . ALA A 1 96 ? 17.135 -7.565 -19.513 1.00 87.44 96 ALA A O 1
ATOM 762 N N . GLU A 1 97 ? 14.996 -7.480 -18.838 1.00 88.38 97 GLU A N 1
ATOM 763 C CA . GLU A 1 97 ? 14.778 -8.925 -18.844 1.00 88.38 97 GLU A CA 1
ATOM 764 C C . GLU A 1 97 ? 14.802 -9.507 -20.265 1.00 88.38 97 GLU A C 1
ATOM 766 O O . GLU A 1 97 ? 15.470 -10.512 -20.507 1.00 88.38 97 GLU A O 1
ATOM 771 N N . ALA A 1 98 ? 14.171 -8.839 -21.236 1.00 88.00 98 ALA A N 1
ATOM 772 C CA . ALA A 1 98 ? 14.230 -9.236 -22.641 1.00 88.00 98 ALA A CA 1
ATOM 773 C C . ALA A 1 98 ? 15.670 -9.235 -23.182 1.00 88.00 98 ALA A C 1
ATOM 775 O O . ALA A 1 98 ? 16.087 -10.203 -23.814 1.00 88.00 98 ALA A O 1
ATOM 776 N N . VAL A 1 99 ? 16.459 -8.194 -22.891 1.00 91.88 99 VAL A N 1
ATOM 777 C CA . VAL A 1 99 ? 17.876 -8.110 -23.292 1.00 91.88 99 VAL A CA 1
ATOM 778 C C . VAL A 1 99 ? 18.700 -9.236 -22.668 1.00 91.88 99 VAL A C 1
ATOM 780 O O . VAL A 1 99 ? 19.520 -9.849 -23.352 1.00 91.88 99 VAL A O 1
ATOM 783 N N . LYS A 1 100 ? 18.466 -9.548 -21.389 1.00 91.38 100 LYS A N 1
ATOM 784 C CA . LYS A 1 100 ? 19.128 -10.666 -20.706 1.00 91.38 100 LYS A CA 1
ATOM 785 C C . LYS A 1 100 ? 18.828 -12.003 -21.385 1.00 91.38 100 LYS A C 1
ATOM 787 O O . LYS A 1 100 ? 19.741 -12.797 -21.564 1.00 91.38 100 LYS A O 1
ATOM 792 N N . ASN A 1 101 ? 17.583 -12.226 -21.800 1.00 88.88 101 ASN A N 1
ATOM 793 C CA . ASN A 1 101 ? 17.169 -13.454 -22.486 1.00 88.88 101 ASN A CA 1
ATOM 794 C C . ASN A 1 101 ? 17.681 -13.549 -23.937 1.00 88.88 101 ASN A C 1
ATOM 796 O O . ASN A 1 101 ? 17.725 -14.641 -24.495 1.00 88.88 101 ASN A O 1
ATOM 800 N N . LEU A 1 102 ? 18.046 -12.419 -24.551 1.00 86.62 102 LEU A N 1
ATOM 801 C CA . LEU A 1 102 ? 18.625 -12.346 -25.900 1.00 86.62 102 LEU A CA 1
ATOM 802 C C . LEU A 1 102 ? 20.160 -12.409 -25.911 1.00 86.62 102 LEU A C 1
ATOM 804 O O . LEU A 1 102 ? 20.754 -12.547 -26.981 1.00 86.62 102 LEU A O 1
ATOM 808 N N . SER A 1 103 ? 20.801 -12.267 -24.751 1.00 72.12 103 SER A N 1
ATOM 809 C CA . SER A 1 103 ? 22.256 -12.355 -24.625 1.00 72.12 103 SER A CA 1
ATOM 810 C C . SER A 1 103 ? 22.681 -13.835 -24.623 1.00 72.12 103 SER A C 1
ATOM 812 O O . SER A 1 103 ? 22.074 -14.606 -23.878 1.00 72.12 103 SER A O 1
ATOM 814 N N . PRO A 1 104 ? 23.657 -14.244 -25.460 1.00 61.62 104 PRO A N 1
ATOM 815 C CA . PRO A 1 104 ? 24.097 -15.638 -25.581 1.00 61.62 104 PRO A CA 1
ATOM 816 C C . PRO A 1 104 ? 24.804 -16.176 -24.331 1.00 61.62 104 PRO A C 1
ATOM 818 O O . PRO A 1 104 ? 25.411 -15.369 -23.587 1.00 61.62 104 PRO A O 1
#

pLDDT: mean 94.11, std 5.85, range [61.62, 98.5]

=== Feature glossary ===
Legend for the data blocks above and below:

— What the protein is —

The amino-acid sequence is the protein's primary structure: the linear order of residues from the N-terminus to the C-terminus, written in one-letter code. Everything else here — the 3D coordinates, the secondary structure, the domain annotations — is ultimately a consequence of this string.

Functional annotations link the protein to curated databases. InterPro entries identify conserved domains and families by matching the sequence against member-database signatures (Pfam, PROSITE, CDD, …). Gene Ontology (GO) terms describe molecular function, biological process, and cellular component in a controlled vocabulary. CATH places the structure in a hierarchical fold classification (Class/Architecture/Topology/Homologous-superfamily). The organism is the source species.

— Where its atoms are —

Atomic coordinates in PDBx/mmCIF format — the same representation the Protein Data Bank distributes. Each line of the _atom_site loop places one backbone atom in Cartesian space (units: ångströms, origin: arbitrary).

The six renders are orthographic views along the three Cartesian axes in both directions. Representation (cartoon, sticks, or surface) and color scheme (sequence-rainbow or by-chain) vary across proteins so the training set covers all the common visualization conventions.

— Local backbone conformation —

Eight-state secondary structure (DSSP): H is the canonical α-helix, G the tighter 3₁₀-helix, I the wider π-helix; E/B are β-structure, T and S are turns and bends, and '-' is everything else. DSSP derives these from the pattern of main-chain N–H···O=C hydrogen bonds, not from the sequence.

Three-state secondary structure (P-SEA) collapses the eight DSSP classes into helix (a), strand (b), and coil (c). P-SEA assigns these from Cα geometry alone — distances and angles — without requiring backbone oxygens, so it works on any Cα trace.

φ (phi) and ψ (psi) are the two rotatable backbone dihedrals per residue: φ is the C(i-1)–N–Cα–C tor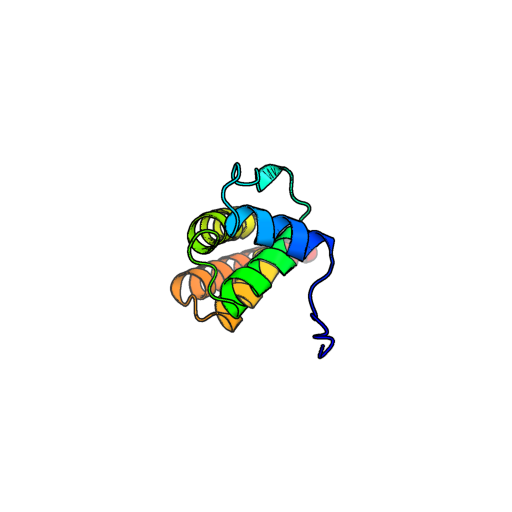sion, ψ is the N–Cα–C–N(i+1) torsion, both in degrees on (−180°, 180°]. α-helical residues cluster near (−60°, −45°); β-strand residues near (−120°, +130°). A Ramachandran plot is simply a scatter of (φ, ψ) for every residue.

— Global shape and packing —

The geometric summary reports three shape descriptors. Rg (radius of gyration) measures how spread out the Cα atoms are about their centre of mass; compact globular proteins have small Rg, elongated or unfolded ones large. Cα contacts (<8 Å, |i−j|>4) count long-range residue pairs in spatial proximity — high for tightly packed folds, near zero for rods or random coil. The bounding-box extents give the protein's footprint along x, y, z in Å.

SASA measures how much of the protein is reachable by solvent. It is computed by rolling a water-sized probe over the atomic surface and summing the exposed area (Å²). Per-residue SASA distinguishes core (buried, low SASA) from surface (exposed, high SASA) residues; total SASA is a whole-molecule size measure.

Plot images: a contact map (which residues are close in 3D, as an N×N binary image), a Ramachandran scatter (backbone torsion angles, revealing secondary-structure composition at a glance), and — for AlphaFold structures — a PAE heatmap (pairwise prediction confidence).

— Structural neighborhood —

A 3Di character summarizes, for each residue, the relative orientation of the Cα frame of its nearest spatial neighbor. Because it encodes fold topology rather than chemistry, 3Di alignments detect remote structural similarity that sequence alignment misses.

The Foldseek neighbor list gives the closest experimentally determined structures in the PDB, ranked by structural alignment. TM-score near 1 means near-identical fold; near 0.3 means only rough topology match. This is how one finds what a novel AlphaFold prediction most resembles in the solved-structure universe.

— Confidence and disorder —

For AlphaFold models, the B-factor field carries pLDDT — the model's own estimate of local accuracy on a 0–100 scale. Regions with pLDDT<50 should be treated as essentially unmodeled; they often correspond to intrinsically disordered segments.

Crystallographic B-factors measure how much each atom's electron density is smeared out, i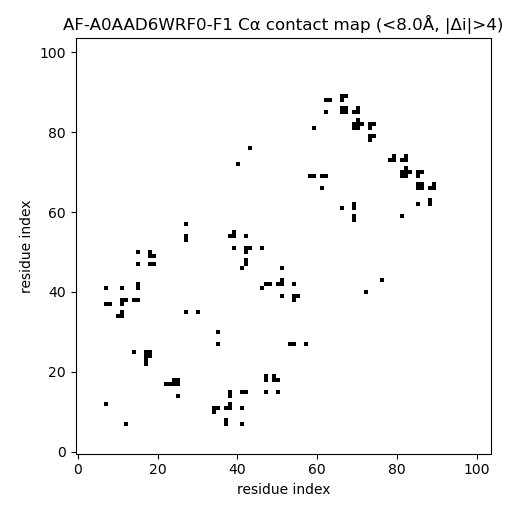n Å². They rise in mobile loops and surface residues and fall in the buried interior. In AlphaFold models this column is repurposed to hold pLDDT instead.

Predicted Aligned Error (PAE) is an AlphaFold confidence matrix: entry (i, j) is the expected error in the position of residue j, in ångströms, when the prediction is superimposed on the true structure at residue i. Low PAE within a block of residues means that block is internally rigid and well-predicted; high PAE between two blocks means their relative placement is uncertain even if each block individually is confident.